Protein AF-A0A519IHL6-F1 (afdb_monomer_lite)

Secondary structure (DSSP, 8-state):
---------------------EETTEETT-HHHHHHHHHHH----B-EEETTTTTEEEETTTEETTT-SS---TT-B--HHHHHHHHHHHHHHHHHHHHHT-SSPPPHHHHHHHT--

Structure (mmCIF, N/CA/C/O backbone):
data_AF-A0A519IHL6-F1
#
_entry.id   AF-A0A519IHL6-F1
#
loop_
_atom_site.group_PDB
_atom_site.id
_atom_site.type_symbol
_atom_site.label_atom_id
_atom_site.label_alt_id
_atom_site.label_comp_id
_atom_site.label_asym_id
_atom_site.label_entity_id
_atom_site.label_seq_id
_atom_site.pdbx_PDB_ins_code
_atom_site.Cartn_x
_atom_site.Cartn_y
_atom_site.Cartn_z
_atom_site.occupancy
_atom_site.B_iso_or_equiv
_atom_site.auth_seq_id
_atom_site.auth_comp_id
_atom_site.auth_asym_id
_atom_site.auth_atom_id
_atom_site.pdbx_PDB_model_num
ATOM 1 N N . MET A 1 1 ? -5.208 -20.142 52.408 1.00 36.03 1 MET A N 1
ATOM 2 C CA . MET A 1 1 ? -4.469 -21.165 51.647 1.00 36.03 1 MET A CA 1
ATOM 3 C C . MET A 1 1 ? -4.862 -21.071 50.175 1.00 36.03 1 MET A C 1
ATOM 5 O O . MET A 1 1 ? -6.044 -21.210 49.897 1.00 36.03 1 MET A O 1
ATOM 9 N N . ASN A 1 2 ? -3.856 -20.831 49.319 1.00 38.78 2 ASN A N 1
ATOM 10 C CA . ASN A 1 2 ? -3.728 -21.128 47.874 1.00 38.78 2 ASN A CA 1
ATOM 11 C C . ASN A 1 2 ? -4.676 -20.349 46.937 1.00 38.78 2 ASN A C 1
ATOM 13 O O . ASN A 1 2 ? -5.871 -20.601 46.923 1.00 38.78 2 ASN A O 1
ATOM 17 N N . ASP A 1 3 ? -4.277 -19.345 46.148 1.00 44.72 3 ASP A N 1
ATOM 18 C CA . ASP A 1 3 ? -3.099 -19.149 45.275 1.00 44.72 3 ASP A CA 1
ATOM 19 C C . ASP A 1 3 ? -2.709 -20.364 44.423 1.00 44.72 3 ASP A C 1
ATOM 21 O O . ASP A 1 3 ? -2.148 -21.324 44.941 1.00 44.72 3 ASP A O 1
ATOM 25 N N . ALA A 1 4 ? -3.044 -20.298 43.128 1.00 48.97 4 ALA A N 1
ATOM 26 C CA . ALA A 1 4 ? -2.164 -20.599 41.992 1.00 48.97 4 ALA A CA 1
ATOM 27 C C . ALA A 1 4 ? -3.006 -20.914 40.743 1.00 48.97 4 ALA A C 1
ATOM 29 O O . ALA A 1 4 ? -3.582 -21.986 40.642 1.00 48.97 4 ALA A O 1
ATOM 30 N N . THR A 1 5 ? -3.068 -19.961 39.805 1.00 51.97 5 THR A N 1
ATOM 31 C CA . THR A 1 5 ? -2.828 -20.141 38.350 1.00 51.97 5 THR A CA 1
ATOM 32 C C . THR A 1 5 ? -3.299 -18.903 37.573 1.00 51.97 5 THR A C 1
ATOM 34 O O . THR A 1 5 ? -4.109 -18.987 36.648 1.00 51.97 5 THR A O 1
ATOM 37 N N . ARG A 1 6 ? -2.778 -17.713 37.906 1.00 51.16 6 ARG A N 1
ATOM 38 C CA . ARG A 1 6 ? -2.695 -16.645 36.897 1.00 51.16 6 ARG A CA 1
ATOM 39 C C . ARG A 1 6 ? -1.526 -17.003 35.990 1.00 51.16 6 ARG A C 1
ATOM 41 O O . ARG A 1 6 ? -0.376 -16.929 36.413 1.00 51.16 6 ARG A O 1
ATOM 48 N N . ARG A 1 7 ? -1.820 -17.433 34.760 1.00 51.16 7 ARG A N 1
ATOM 49 C CA . ARG A 1 7 ? -0.791 -17.561 33.719 1.00 51.16 7 ARG A CA 1
ATOM 50 C C . ARG A 1 7 ? -0.094 -16.204 33.590 1.00 51.16 7 ARG A C 1
ATOM 52 O O . ARG A 1 7 ? -0.799 -15.192 33.544 1.00 51.16 7 ARG A O 1
ATOM 59 N N . PRO A 1 8 ? 1.244 -16.146 33.544 1.00 43.97 8 PRO A N 1
ATOM 60 C CA . PRO A 1 8 ? 1.921 -14.887 33.308 1.00 43.97 8 PRO A CA 1
ATOM 61 C C . PRO A 1 8 ? 1.484 -14.385 31.932 1.00 43.97 8 PRO A C 1
ATOM 63 O O . PRO A 1 8 ? 1.658 -15.074 30.927 1.00 43.97 8 PRO A O 1
ATOM 66 N 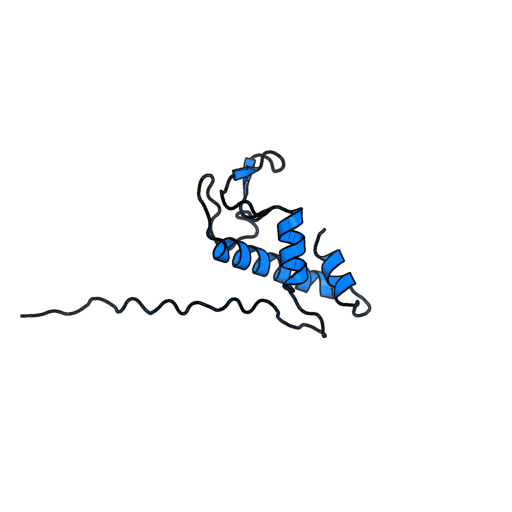N . ILE A 1 9 ? 0.874 -13.197 31.900 1.00 62.19 9 ILE A N 1
ATOM 67 C CA . ILE A 1 9 ? 0.705 -12.425 30.671 1.00 62.19 9 ILE A CA 1
ATOM 68 C C . ILE A 1 9 ? 2.128 -12.194 30.176 1.00 62.19 9 ILE A C 1
ATOM 70 O O . ILE A 1 9 ? 2.867 -11.388 30.745 1.00 62.19 9 ILE A O 1
ATOM 74 N N . GLY A 1 10 ? 2.540 -12.994 29.191 1.00 44.62 10 GLY A N 1
ATOM 75 C CA . GLY A 1 10 ? 3.828 -12.849 28.539 1.00 44.62 10 GLY A CA 1
ATOM 76 C C . GLY A 1 10 ? 3.974 -11.392 28.139 1.00 44.62 10 GLY A C 1
ATOM 77 O O . GLY A 1 10 ? 3.065 -10.817 27.535 1.00 44.62 10 GLY A O 1
ATOM 78 N N . LYS A 1 11 ? 5.085 -10.772 28.545 1.00 41.44 11 LYS A N 1
ATOM 79 C CA . LYS A 1 11 ? 5.458 -9.443 28.073 1.00 41.44 11 LYS A CA 1
ATOM 80 C C . LYS A 1 11 ? 5.334 -9.495 26.555 1.00 41.44 11 LYS A C 1
ATOM 82 O O . LYS A 1 11 ? 6.065 -10.257 25.929 1.00 41.44 11 LYS A O 1
ATOM 87 N N . ARG A 1 12 ? 4.389 -8.740 25.982 1.00 56.16 12 ARG A N 1
ATOM 88 C CA . ARG A 1 12 ? 4.390 -8.469 24.547 1.00 56.16 12 ARG A CA 1
ATOM 89 C C . ARG A 1 12 ? 5.728 -7.798 24.300 1.00 56.16 12 ARG A C 1
ATOM 91 O O . ARG A 1 12 ? 5.913 -6.633 24.648 1.00 56.16 12 ARG A O 1
ATOM 98 N N . THR A 1 13 ? 6.697 -8.563 23.816 1.00 42.16 13 THR A N 1
ATOM 99 C CA . THR A 1 13 ? 7.851 -8.001 23.143 1.00 42.16 13 THR A CA 1
ATOM 100 C C . THR A 1 13 ? 7.251 -7.032 22.146 1.00 42.16 13 THR A C 1
ATOM 102 O O . THR A 1 13 ? 6.432 -7.427 21.316 1.00 42.16 13 THR A O 1
ATOM 105 N N . LYS A 1 14 ? 7.557 -5.740 22.297 1.00 44.72 14 LYS A N 1
ATOM 106 C CA . LYS A 1 14 ? 7.370 -4.802 21.201 1.00 44.72 14 LYS A CA 1
ATOM 107 C C . LYS A 1 14 ? 8.192 -5.412 20.079 1.00 44.72 14 LYS A C 1
ATOM 109 O O . LYS A 1 14 ? 9.418 -5.375 20.147 1.00 44.72 14 LYS A O 1
ATOM 114 N N . ALA A 1 15 ? 7.532 -6.110 19.161 1.00 44.00 15 ALA A N 1
ATOM 115 C CA . ALA A 1 15 ? 8.148 -6.517 17.924 1.00 44.00 15 ALA A CA 1
ATOM 116 C C . ALA A 1 15 ? 8.538 -5.192 17.283 1.00 44.00 15 ALA A C 1
ATOM 118 O O . ALA A 1 15 ? 7.684 -4.447 16.810 1.00 44.00 15 ALA A O 1
ATOM 119 N N . GLY A 1 16 ? 9.811 -4.822 17.433 1.00 42.03 16 GLY A N 1
ATOM 120 C CA . GLY A 1 16 ? 10.382 -3.771 16.623 1.00 42.03 16 GLY A CA 1
ATOM 121 C C . GLY A 1 16 ? 10.105 -4.199 15.197 1.00 42.03 16 GLY A C 1
ATOM 122 O O . GLY A 1 16 ? 10.489 -5.299 14.802 1.00 42.03 16 GLY A O 1
ATOM 123 N N . VAL A 1 17 ? 9.335 -3.387 14.490 1.00 49.81 17 VAL A N 1
ATOM 124 C CA . VAL A 1 17 ? 9.043 -3.579 13.082 1.00 49.81 17 VAL A CA 1
ATOM 125 C C . VAL A 1 17 ? 10.396 -3.596 12.365 1.00 49.81 17 VAL A C 1
ATOM 127 O O . VAL A 1 17 ? 11.021 -2.558 12.170 1.00 49.81 17 VAL A O 1
ATOM 130 N N . LEU A 1 18 ? 10.896 -4.790 12.040 1.00 49.19 18 LEU A N 1
ATOM 131 C CA . LEU A 1 18 ? 11.992 -4.961 11.092 1.00 49.19 18 LEU A CA 1
ATOM 132 C C . LEU A 1 18 ? 11.388 -4.789 9.700 1.00 49.19 18 LEU A C 1
ATOM 134 O O . LEU A 1 18 ? 11.099 -5.754 9.000 1.00 49.19 18 LEU A O 1
ATOM 138 N N . VAL A 1 19 ? 11.141 -3.537 9.337 1.00 55.72 19 VAL A N 1
ATOM 139 C CA . VAL A 1 19 ? 10.847 -3.149 7.961 1.00 55.72 19 VAL A CA 1
ATOM 140 C C . VAL A 1 19 ? 12.184 -2.946 7.256 1.00 55.72 19 VAL A C 1
ATOM 142 O O . VAL A 1 19 ? 13.006 -2.141 7.693 1.00 55.72 19 VAL A O 1
ATOM 145 N N . GLY A 1 20 ? 12.415 -3.720 6.195 1.00 64.06 20 GLY A N 1
ATOM 146 C CA . GLY A 1 20 ? 13.656 -3.682 5.421 1.00 64.06 20 GLY A CA 1
ATOM 147 C C . GLY A 1 20 ? 14.343 -5.036 5.286 1.00 64.06 20 GLY A C 1
ATOM 148 O O . GLY A 1 20 ? 15.501 -5.177 5.670 1.00 64.06 20 GLY A O 1
ATOM 149 N N . ALA A 1 21 ? 13.659 -6.042 4.737 1.00 76.06 21 ALA A N 1
ATOM 150 C CA . ALA A 1 21 ? 14.363 -7.219 4.229 1.00 76.06 21 ALA A CA 1
ATOM 151 C C . ALA A 1 21 ? 15.126 -6.833 2.952 1.00 76.06 21 ALA A C 1
ATOM 153 O O . ALA A 1 21 ? 14.609 -6.066 2.145 1.00 76.06 21 ALA A O 1
ATOM 154 N N . VAL A 1 22 ? 16.342 -7.348 2.755 1.00 83.81 22 VAL A N 1
ATOM 155 C CA . VAL A 1 22 ? 17.106 -7.118 1.521 1.00 83.81 22 VAL A CA 1
ATOM 156 C C . VAL A 1 22 ? 17.048 -8.366 0.650 1.00 83.81 22 VAL A C 1
ATOM 158 O O . VAL A 1 22 ? 17.490 -9.433 1.076 1.00 83.81 22 VAL A O 1
ATOM 161 N N . VAL A 1 23 ? 16.536 -8.237 -0.573 1.00 82.06 23 VAL A N 1
ATOM 162 C CA . VAL A 1 23 ? 16.483 -9.322 -1.564 1.00 82.06 23 VAL A CA 1
ATOM 163 C C . VAL A 1 23 ? 17.189 -8.862 -2.824 1.00 82.06 23 VAL A C 1
ATOM 165 O O . VAL A 1 23 ? 16.839 -7.838 -3.401 1.00 82.06 23 VAL A O 1
ATOM 168 N N . GLY A 1 24 ? 18.236 -9.593 -3.217 1.00 82.31 24 GLY A N 1
ATOM 169 C CA . GLY A 1 24 ? 19.039 -9.241 -4.385 1.00 82.31 24 GLY A CA 1
ATOM 170 C C . GLY A 1 24 ? 19.552 -7.802 -4.335 1.00 82.31 24 GLY A C 1
ATOM 171 O O . GLY A 1 24 ? 19.513 -7.137 -5.348 1.00 82.31 24 GLY A O 1
ATOM 172 N N . GLY A 1 25 ? 19.948 -7.282 -3.167 1.00 89.62 25 GLY A N 1
ATOM 173 C CA . GLY A 1 25 ? 20.423 -5.899 -3.004 1.00 89.62 25 GLY A CA 1
ATOM 174 C C . GLY A 1 25 ? 19.339 -4.809 -2.991 1.00 89.62 25 GLY A C 1
ATOM 175 O O . GLY A 1 25 ? 19.690 -3.636 -2.892 1.00 89.62 25 GLY A O 1
ATOM 176 N N . LEU A 1 26 ? 18.054 -5.167 -3.070 1.00 93.50 26 LEU A N 1
ATOM 177 C CA . LEU A 1 26 ? 16.921 -4.248 -2.926 1.00 93.50 26 LEU A CA 1
ATOM 178 C C . LEU A 1 26 ? 16.346 -4.311 -1.513 1.00 93.50 26 LEU A C 1
ATOM 180 O O . LEU A 1 26 ? 16.075 -5.399 -1.010 1.00 93.50 26 LEU A O 1
ATOM 184 N N . THR A 1 27 ? 16.106 -3.157 -0.901 1.00 95.06 27 THR A N 1
ATOM 185 C CA . THR A 1 27 ? 15.409 -3.044 0.385 1.00 95.06 27 THR A CA 1
ATOM 186 C C . THR A 1 27 ? 13.901 -3.086 0.160 1.00 95.06 27 THR A C 1
ATOM 188 O O . THR A 1 27 ? 13.334 -2.193 -0.476 1.00 95.06 27 THR A O 1
ATOM 191 N N . LEU A 1 28 ? 13.250 -4.106 0.709 1.00 95.19 28 LEU A N 1
ATOM 192 C CA . LEU A 1 28 ? 11.801 -4.260 0.695 1.00 95.19 28 LEU A CA 1
ATOM 193 C C . LEU A 1 28 ? 11.144 -3.345 1.730 1.00 95.19 28 LEU A C 1
ATOM 195 O O . LEU A 1 28 ? 11.700 -3.119 2.804 1.00 95.19 28 LEU A O 1
ATOM 199 N N . ALA A 1 29 ? 9.964 -2.826 1.394 1.00 94.12 29 ALA A N 1
ATOM 200 C CA . ALA A 1 29 ? 9.186 -1.884 2.186 1.00 94.12 29 ALA A CA 1
ATOM 201 C C . ALA A 1 29 ? 10.045 -0.737 2.744 1.00 94.12 29 ALA A C 1
ATOM 203 O O . ALA A 1 29 ? 9.898 -0.356 3.897 1.00 94.12 29 ALA A O 1
ATOM 204 N N . SER A 1 30 ? 10.986 -0.202 1.951 1.00 93.62 30 SER A N 1
ATOM 205 C CA . SER A 1 30 ? 11.903 0.837 2.442 1.00 93.62 30 SER A CA 1
ATOM 206 C C . SER A 1 30 ? 11.142 1.998 3.112 1.00 93.62 30 SER A C 1
ATOM 208 O O . SER A 1 30 ? 10.070 2.366 2.624 1.00 93.62 30 SER A O 1
ATOM 210 N N . PRO A 1 31 ? 11.674 2.611 4.188 1.00 91.31 31 PRO A N 1
ATOM 211 C CA . PRO A 1 31 ? 10.985 3.699 4.886 1.00 91.31 31 PRO A CA 1
ATOM 212 C C . PRO A 1 31 ? 10.559 4.835 3.951 1.00 91.31 31 PRO A C 1
ATOM 214 O O . PRO A 1 31 ? 9.441 5.322 4.045 1.00 91.31 31 PRO A O 1
ATOM 217 N N . GLN A 1 32 ? 11.406 5.181 2.976 1.00 92.06 32 GLN A N 1
ATOM 218 C CA . GLN A 1 32 ? 11.105 6.203 1.973 1.00 92.06 32 GLN A CA 1
ATOM 219 C C . GLN A 1 32 ? 9.889 5.841 1.113 1.00 92.06 32 GLN A C 1
ATOM 221 O O . GLN A 1 32 ? 9.106 6.721 0.770 1.00 92.06 32 GLN A O 1
ATOM 226 N N . LEU A 1 33 ? 9.729 4.562 0.754 1.00 93.62 33 LEU A N 1
ATOM 227 C CA . LEU A 1 33 ? 8.551 4.094 0.026 1.00 93.62 33 LEU A CA 1
ATOM 228 C C . LEU A 1 33 ? 7.307 4.129 0.914 1.00 93.62 33 LEU A C 1
ATOM 230 O O . LEU A 1 33 ? 6.275 4.612 0.471 1.00 93.62 33 LEU A O 1
ATOM 234 N N . LEU A 1 34 ? 7.388 3.634 2.151 1.00 92.25 34 LEU A N 1
ATOM 235 C CA . LEU A 1 34 ? 6.230 3.614 3.049 1.00 92.25 34 LEU A CA 1
ATOM 236 C C . LEU A 1 34 ? 5.746 5.022 3.403 1.00 92.25 34 LEU A C 1
ATOM 238 O O . LEU A 1 34 ? 4.540 5.245 3.452 1.00 92.25 34 LEU A O 1
ATOM 242 N N . ASP A 1 35 ? 6.659 5.973 3.597 1.00 91.62 35 ASP A N 1
ATOM 243 C CA . ASP A 1 35 ? 6.290 7.373 3.806 1.00 91.62 35 ASP A CA 1
ATOM 244 C C . ASP A 1 35 ? 5.663 7.990 2.556 1.00 91.62 35 ASP A C 1
ATOM 246 O O . ASP A 1 35 ? 4.629 8.647 2.661 1.00 91.62 35 ASP A O 1
ATOM 250 N N . PHE A 1 36 ? 6.236 7.729 1.376 1.00 92.50 36 PHE A N 1
ATOM 251 C CA . PHE A 1 36 ? 5.661 8.171 0.107 1.00 92.50 36 PHE A CA 1
ATOM 252 C C . PHE A 1 36 ? 4.237 7.631 -0.088 1.00 92.50 36 PHE A C 1
ATOM 254 O O . PHE A 1 36 ? 3.328 8.403 -0.387 1.00 92.50 36 PHE A O 1
ATOM 261 N N . LEU A 1 37 ? 4.028 6.330 0.134 1.00 92.12 37 LEU A N 1
ATOM 262 C CA . LEU A 1 37 ? 2.705 5.711 0.066 1.00 92.12 37 LEU A CA 1
ATOM 263 C C . LEU A 1 37 ? 1.767 6.303 1.119 1.00 92.12 37 LEU A C 1
ATOM 265 O O . LEU A 1 37 ? 0.624 6.598 0.807 1.00 92.12 37 LEU A O 1
ATOM 269 N N . GLY A 1 38 ? 2.241 6.544 2.342 1.00 90.00 38 GLY A N 1
ATOM 270 C CA . GLY A 1 38 ? 1.431 7.165 3.390 1.00 90.00 38 GLY A CA 1
ATOM 271 C C . GLY A 1 38 ? 0.914 8.555 3.008 1.00 90.00 38 GLY A C 1
ATOM 272 O O . GLY A 1 38 ? -0.224 8.893 3.329 1.00 90.0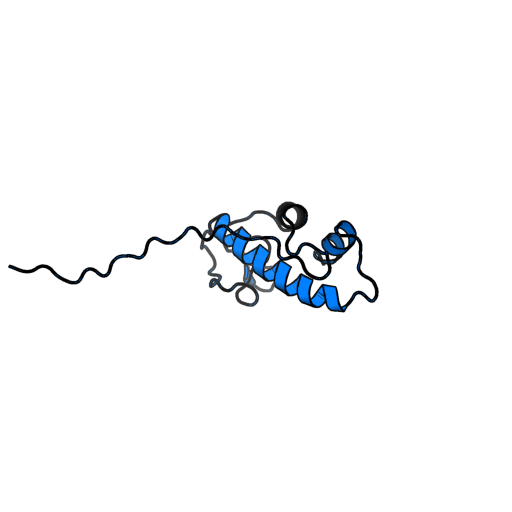0 38 GLY A O 1
ATOM 273 N N . ASP A 1 39 ? 1.717 9.353 2.307 1.00 90.69 39 ASP A N 1
ATOM 274 C CA . ASP A 1 39 ? 1.309 10.688 1.859 1.00 90.69 39 ASP A CA 1
ATOM 275 C C . ASP A 1 39 ? 0.345 10.642 0.660 1.00 90.69 39 ASP A C 1
ATOM 277 O O . ASP A 1 39 ? -0.547 11.487 0.575 1.00 90.69 39 ASP A O 1
ATOM 281 N N . TRP A 1 40 ? 0.487 9.655 -0.232 1.00 89.19 40 TRP A N 1
ATOM 282 C CA . TRP A 1 40 ? -0.355 9.501 -1.428 1.00 89.19 40 TRP A CA 1
ATOM 283 C C . TRP A 1 40 ? -1.665 8.746 -1.178 1.00 89.19 40 TRP A C 1
ATOM 285 O O . TRP A 1 40 ? -2.725 9.222 -1.577 1.00 89.19 40 TRP A O 1
ATOM 295 N N . GLU A 1 41 ? -1.602 7.605 -0.496 1.00 87.56 41 GLU A N 1
ATOM 296 C CA . GLU A 1 41 ? -2.765 6.782 -0.129 1.00 87.56 41 GLU A CA 1
ATOM 297 C C . GLU A 1 41 ? -3.537 7.376 1.062 1.00 87.56 41 GLU A C 1
ATOM 299 O O . GLU A 1 41 ? -4.701 7.058 1.318 1.00 87.56 41 GLU A O 1
ATOM 304 N N . GLY A 1 42 ? -2.887 8.281 1.799 1.00 86.94 42 GLY A N 1
ATOM 305 C CA . GLY A 1 42 ? -3.419 8.940 2.979 1.00 86.94 42 GLY A CA 1
ATOM 306 C C . GLY A 1 42 ? -3.151 8.176 4.279 1.00 86.94 42 GLY A C 1
ATOM 307 O O . GLY A 1 42 ? -3.088 6.951 4.343 1.00 86.94 42 GLY A O 1
ATOM 308 N N . ARG A 1 43 ? -3.048 8.928 5.383 1.00 88.44 43 ARG A N 1
ATOM 309 C CA . ARG A 1 43 ? -2.705 8.410 6.726 1.00 88.44 43 ARG A CA 1
ATOM 310 C C . ARG A 1 43 ? -3.929 8.196 7.633 1.00 88.44 43 ARG A C 1
ATOM 312 O O . ARG A 1 43 ? -3.842 8.296 8.857 1.00 88.44 43 ARG A O 1
ATOM 319 N N . GLY A 1 44 ? -5.101 7.961 7.040 1.00 90.00 44 GLY A N 1
ATOM 320 C CA . GLY A 1 44 ? -6.360 7.783 7.770 1.00 90.00 44 GLY A CA 1
ATOM 321 C C . GLY A 1 44 ? -6.381 6.494 8.597 1.00 90.00 44 GLY A C 1
ATOM 322 O O . GLY A 1 44 ? -6.115 5.417 8.075 1.00 90.00 44 GLY A O 1
ATOM 323 N N . ARG A 1 45 ? -6.730 6.590 9.887 1.00 94.56 45 ARG A N 1
ATOM 324 C CA . ARG A 1 45 ? -6.721 5.445 10.824 1.00 94.56 45 ARG A CA 1
ATOM 325 C C . ARG A 1 45 ? -8.091 4.841 11.118 1.00 94.56 45 ARG A C 1
ATOM 327 O O . ARG A 1 45 ? -8.171 3.761 11.694 1.00 94.56 45 ARG A O 1
ATOM 334 N N . THR A 1 46 ? -9.163 5.534 10.752 1.00 96.88 46 THR A N 1
ATOM 335 C CA . THR A 1 46 ? -10.528 5.035 10.931 1.00 96.88 46 THR A CA 1
ATOM 336 C C . THR A 1 46 ? -10.902 4.159 9.749 1.00 96.88 46 THR A C 1
ATOM 338 O O . THR A 1 46 ? -10.840 4.610 8.606 1.00 96.88 46 THR A O 1
ATOM 341 N N . VAL A 1 47 ? -11.322 2.928 10.023 1.00 97.12 47 VAL A N 1
ATOM 342 C CA . VAL A 1 47 ? -11.816 2.009 9.001 1.00 97.12 47 VAL A CA 1
ATOM 343 C C . VAL A 1 47 ? -13.119 2.547 8.422 1.00 97.12 47 VAL A C 1
ATOM 345 O O . VAL A 1 47 ? -14.063 2.853 9.159 1.00 97.12 47 VAL A O 1
ATOM 348 N N . TYR A 1 48 ? -13.197 2.622 7.100 1.00 95.81 48 TYR A N 1
ATOM 349 C CA . TYR A 1 48 ? -14.347 3.154 6.380 1.00 95.81 48 TYR A CA 1
ATOM 350 C C . TYR A 1 48 ? -14.888 2.147 5.364 1.00 95.81 48 TYR A C 1
ATOM 352 O O . TYR A 1 48 ? -14.199 1.222 4.940 1.00 95.81 48 TYR A O 1
ATOM 360 N N . ALA A 1 49 ? -16.156 2.319 4.990 1.00 97.25 49 ALA A N 1
ATOM 361 C CA . ALA A 1 49 ? -16.730 1.620 3.848 1.00 97.25 49 ALA A CA 1
ATOM 362 C C . ALA A 1 49 ? -16.303 2.358 2.575 1.00 97.25 49 ALA A C 1
ATOM 364 O O . ALA A 1 49 ? -16.784 3.467 2.310 1.00 97.25 49 ALA A O 1
ATOM 365 N N . ASP A 1 50 ? -15.382 1.773 1.815 1.00 95.12 50 ASP A N 1
ATOM 366 C CA . ASP A 1 50 ? -14.857 2.398 0.607 1.00 95.12 50 ASP A CA 1
ATOM 367 C C . ASP A 1 50 ? -15.897 2.356 -0.514 1.00 95.12 50 ASP A C 1
ATOM 369 O O . ASP A 1 50 ? -16.183 1.312 -1.100 1.00 95.12 50 ASP A O 1
ATOM 373 N N . LYS A 1 51 ? -16.473 3.519 -0.823 1.00 95.19 51 LYS A N 1
ATOM 374 C CA . LYS A 1 51 ? -17.507 3.663 -1.853 1.00 95.19 51 LYS A CA 1
ATOM 375 C C . LYS A 1 51 ? -16.970 3.441 -3.267 1.00 95.19 51 LYS A C 1
ATOM 377 O O . LYS A 1 51 ? -17.755 3.064 -4.133 1.00 95.19 51 LYS A O 1
ATOM 382 N N . LEU A 1 52 ? -15.674 3.656 -3.499 1.00 92.56 52 LEU A N 1
ATOM 383 C CA . LEU A 1 52 ? -15.032 3.393 -4.789 1.00 92.56 52 LEU A CA 1
ATOM 384 C C . LEU A 1 52 ? -14.836 1.887 -5.004 1.00 92.56 52 LEU A C 1
ATOM 386 O O . LEU A 1 52 ? -14.915 1.416 -6.135 1.00 92.56 52 LEU A O 1
ATOM 390 N N . ALA A 1 53 ? -14.690 1.130 -3.914 1.00 93.19 53 ALA A N 1
ATOM 391 C CA . ALA A 1 53 ? -14.594 -0.328 -3.904 1.00 93.19 53 ALA A CA 1
ATOM 392 C C . ALA A 1 53 ? -15.916 -1.026 -3.509 1.00 93.19 53 ALA A C 1
ATOM 394 O O . ALA A 1 53 ? -15.908 -2.100 -2.910 1.00 93.19 53 ALA A O 1
ATOM 395 N N . GLY A 1 54 ? -17.077 -0.426 -3.806 1.00 95.00 54 GLY A N 1
ATOM 396 C CA . GLY A 1 54 ? -18.384 -1.074 -3.600 1.00 95.00 54 GLY A CA 1
ATOM 397 C C . GLY A 1 54 ? -18.798 -1.278 -2.134 1.00 95.00 54 GLY A C 1
ATOM 398 O O . GLY A 1 54 ? -19.618 -2.144 -1.841 1.00 95.00 54 GLY A O 1
ATOM 399 N N . GLY A 1 55 ? -18.252 -0.488 -1.209 1.00 95.81 55 GLY A N 1
ATOM 400 C CA . GLY A 1 55 ? -18.528 -0.555 0.229 1.00 95.81 55 GLY A CA 1
ATOM 401 C C . GLY A 1 55 ? -17.580 -1.465 1.012 1.00 95.81 55 GLY A C 1
ATOM 402 O O . GLY A 1 55 ? -17.864 -1.771 2.171 1.00 95.81 55 GLY A O 1
ATOM 403 N N . LEU A 1 56 ? -16.471 -1.900 0.409 1.00 97.00 56 LEU A N 1
ATOM 404 C CA . LEU A 1 56 ? -15.506 -2.789 1.049 1.00 97.00 56 LEU A CA 1
ATOM 405 C C . LEU A 1 56 ? -14.882 -2.129 2.302 1.00 97.00 56 LEU A C 1
ATOM 407 O O . LEU A 1 56 ? -14.417 -0.986 2.218 1.00 97.00 56 LEU A O 1
ATOM 411 N N . PRO A 1 57 ? -14.847 -2.815 3.464 1.00 97.56 57 PRO A N 1
ATOM 412 C CA . PRO A 1 57 ? -14.162 -2.308 4.650 1.00 97.56 57 PRO A CA 1
ATOM 413 C C . PRO A 1 57 ? -12.674 -2.086 4.375 1.00 97.56 57 PRO A C 1
ATOM 415 O O . PRO A 1 57 ? -11.967 -3.030 4.010 1.00 97.56 57 PRO A O 1
ATOM 418 N N . THR A 1 58 ? -12.224 -0.847 4.570 1.00 96.56 58 THR A N 1
ATOM 419 C CA . THR A 1 58 ? -10.880 -0.394 4.197 1.00 96.56 58 THR A CA 1
ATOM 420 C C . THR A 1 58 ? -10.244 0.433 5.313 1.00 96.56 58 THR A C 1
ATOM 422 O O . THR A 1 58 ? -10.896 1.294 5.905 1.00 96.56 58 THR A O 1
ATOM 425 N N . ALA A 1 59 ? -8.974 0.165 5.612 1.00 95.81 59 ALA A N 1
ATOM 426 C CA . ALA A 1 59 ? -8.165 0.826 6.636 1.00 95.81 59 ALA A CA 1
ATOM 427 C C . ALA A 1 59 ? -6.867 1.392 6.034 1.00 95.81 59 ALA A C 1
ATOM 429 O O . ALA A 1 59 ? -6.400 0.894 5.013 1.00 95.81 59 ALA A O 1
ATOM 430 N N . CYS A 1 60 ? -6.259 2.389 6.688 1.00 92.44 60 CYS A N 1
ATOM 431 C CA . CYS A 1 60 ? -4.866 2.806 6.461 1.00 92.44 60 CYS A CA 1
ATOM 432 C C . CYS A 1 60 ? -4.464 2.986 4.982 1.00 92.44 60 CYS A C 1
ATOM 434 O O . CYS A 1 60 ? -3.428 2.473 4.569 1.00 92.44 60 CYS A O 1
ATOM 436 N N . GLY A 1 61 ? -5.296 3.665 4.187 1.00 80.62 61 GLY A N 1
ATOM 437 C CA . GLY A 1 61 ? -4.984 3.951 2.781 1.00 80.62 61 GLY A CA 1
ATOM 438 C C . GLY A 1 61 ? -5.127 2.759 1.823 1.00 80.62 61 GLY A C 1
ATOM 439 O O . GLY A 1 61 ? -4.533 2.772 0.759 1.00 80.62 61 GLY A O 1
ATOM 440 N N . GLY A 1 62 ? -5.889 1.714 2.170 1.00 90.44 62 GLY A N 1
ATOM 441 C CA . GLY A 1 62 ? -6.220 0.645 1.207 1.00 90.44 62 GLY A CA 1
ATOM 442 C C . GLY A 1 62 ? -6.138 -0.790 1.730 1.00 90.44 62 GLY A C 1
ATOM 443 O O . GLY A 1 62 ? -6.363 -1.736 0.975 1.00 90.44 62 GLY A O 1
ATOM 444 N N . LEU A 1 63 ? -5.837 -1.000 3.014 1.00 94.50 63 LEU A N 1
ATOM 445 C CA . LEU A 1 63 ? -5.865 -2.330 3.624 1.00 94.50 63 LEU A CA 1
ATOM 446 C C . LEU A 1 63 ? -7.302 -2.841 3.733 1.00 94.50 63 LEU A C 1
ATOM 448 O O . LEU A 1 63 ? -8.154 -2.191 4.332 1.00 94.50 63 LEU A O 1
ATOM 452 N N . THR A 1 64 ? -7.559 -4.038 3.214 1.00 95.88 64 THR A N 1
ATOM 453 C CA . THR A 1 64 ? -8.877 -4.692 3.245 1.00 95.88 64 THR A CA 1
ATOM 454 C C . THR A 1 64 ? -8.756 -6.074 3.883 1.00 95.88 64 THR A C 1
ATOM 456 O O . THR A 1 64 ? -7.651 -6.566 4.110 1.00 95.88 64 THR A O 1
ATOM 459 N N . ASN A 1 65 ? -9.878 -6.765 4.108 1.00 95.44 65 ASN A N 1
ATOM 460 C CA . ASN A 1 65 ? -9.853 -8.167 4.559 1.00 95.44 65 ASN A CA 1
ATOM 461 C C . ASN A 1 65 ? -9.186 -9.132 3.550 1.00 95.44 65 ASN A C 1
ATOM 463 O O . ASN A 1 65 ? -8.946 -10.287 3.887 1.00 95.44 65 ASN A O 1
ATOM 467 N N . HIS A 1 66 ? -8.896 -8.690 2.320 1.00 94.06 66 HIS A N 1
ATOM 468 C CA . HIS A 1 66 ? -8.162 -9.490 1.335 1.00 94.06 66 HIS A CA 1
ATOM 469 C C . HIS A 1 66 ? -6.643 -9.390 1.487 1.00 94.06 66 HIS A C 1
ATOM 471 O O . HIS A 1 66 ? -5.928 -10.274 1.019 1.00 94.06 66 HIS A O 1
ATOM 477 N N . THR A 1 67 ? -6.151 -8.308 2.091 1.00 93.06 67 THR A N 1
ATOM 478 C CA . THR A 1 67 ? -4.719 -7.990 2.147 1.00 93.06 67 THR A CA 1
ATOM 479 C C . THR A 1 67 ? -4.179 -7.925 3.571 1.00 93.06 67 THR A C 1
ATOM 481 O O . THR A 1 67 ? -3.008 -8.221 3.780 1.00 93.06 67 THR A O 1
ATOM 484 N N . SER A 1 68 ? -5.012 -7.584 4.555 1.00 93.06 68 SER A N 1
ATOM 485 C CA . SER A 1 68 ? -4.606 -7.488 5.955 1.00 93.06 68 SER A CA 1
ATOM 486 C C . SER A 1 68 ? -4.784 -8.802 6.713 1.00 93.06 68 SER A C 1
ATOM 488 O O . SER A 1 68 ? -5.803 -9.479 6.582 1.00 93.06 68 SER A O 1
ATOM 490 N N . ALA A 1 69 ? -3.821 -9.123 7.580 1.00 90.94 69 ALA A N 1
ATOM 491 C CA . ALA A 1 69 ? -3.957 -10.191 8.570 1.00 90.94 69 ALA A CA 1
ATOM 492 C C . ALA A 1 69 ? -4.904 -9.812 9.726 1.00 90.94 69 ALA A C 1
ATOM 494 O O . ALA A 1 69 ? -5.497 -10.688 10.361 1.00 90.94 69 ALA A O 1
ATOM 495 N N . LYS A 1 70 ? -5.047 -8.511 10.016 1.00 93.19 70 LYS A N 1
ATOM 496 C CA . LYS A 1 70 ? -6.007 -7.996 10.995 1.00 93.19 70 LYS A CA 1
ATOM 497 C C . LYS A 1 70 ? -7.369 -7.846 10.318 1.00 93.19 70 LYS A C 1
ATOM 499 O O . LYS A 1 70 ? -7.471 -7.310 9.220 1.00 93.19 70 LYS A O 1
ATOM 504 N N . GLN A 1 71 ? -8.427 -8.291 10.993 1.00 95.88 71 GLN A N 1
ATOM 505 C CA . GLN A 1 71 ? -9.786 -8.120 10.487 1.00 95.88 71 GLN A CA 1
ATOM 506 C C . GLN A 1 71 ? -10.127 -6.629 10.355 1.00 95.88 71 GLN A C 1
ATOM 508 O O . GLN A 1 71 ? -9.936 -5.857 11.292 1.00 95.88 71 GLN A O 1
ATOM 513 N N . VAL A 1 72 ? -10.655 -6.236 9.199 1.00 97.12 72 VAL A N 1
ATOM 514 C CA . VAL A 1 72 ? -11.015 -4.852 8.878 1.00 97.12 72 VAL A CA 1
ATOM 515 C C . VAL A 1 72 ? -12.511 -4.654 9.119 1.00 97.12 72 VAL A C 1
ATOM 517 O O . VAL A 1 72 ? -13.342 -5.187 8.376 1.00 97.12 72 VAL A O 1
ATOM 520 N N . ILE A 1 73 ? -12.853 -3.908 10.175 1.00 97.69 73 ILE A N 1
ATOM 521 C CA . ILE A 1 73 ? -14.231 -3.675 10.636 1.00 97.69 73 ILE A CA 1
ATOM 522 C C . ILE A 1 73 ? -14.543 -2.178 10.579 1.00 97.69 73 ILE A C 1
ATOM 524 O O . ILE A 1 73 ? -13.887 -1.379 11.241 1.00 97.69 73 ILE A O 1
ATOM 528 N N . VAL A 1 74 ? -15.558 -1.789 9.800 1.00 97.69 74 VAL A N 1
ATOM 529 C CA . VAL A 1 74 ? -15.954 -0.379 9.62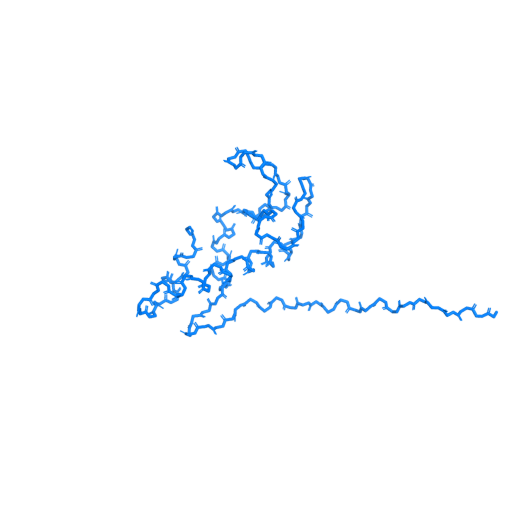5 1.00 97.69 74 VAL A CA 1
ATOM 530 C C . VAL A 1 74 ? -16.227 0.294 10.974 1.00 97.69 74 VAL A C 1
ATOM 532 O O . VAL A 1 74 ? -16.956 -0.243 11.807 1.00 97.69 74 VAL A O 1
ATOM 535 N N . GLY A 1 75 ? -15.663 1.488 11.165 1.00 96.94 75 GLY A N 1
ATOM 536 C CA . GLY A 1 75 ? -15.783 2.283 12.389 1.00 96.94 75 GLY A CA 1
ATOM 537 C C . GLY A 1 75 ? -14.709 2.008 13.446 1.00 96.94 75 GLY A C 1
ATOM 538 O O . 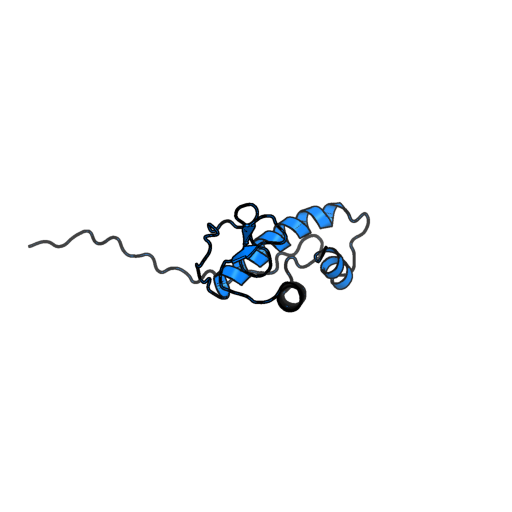GLY A 1 75 ? -14.573 2.804 14.373 1.00 96.94 75 GLY A O 1
ATOM 539 N N . GLU A 1 76 ? -13.919 0.937 13.315 1.00 97.88 76 GLU A N 1
ATOM 540 C CA . GLU A 1 76 ? -12.741 0.725 14.160 1.00 97.88 76 GLU A CA 1
ATOM 541 C C . GLU A 1 76 ? -11.674 1.800 13.880 1.00 97.88 76 GLU A C 1
ATOM 543 O O . GLU A 1 76 ? -11.552 2.292 12.758 1.00 97.88 76 GLU A O 1
ATOM 548 N N . VAL A 1 77 ? -10.882 2.166 14.890 1.00 97.38 77 VAL A N 1
ATOM 549 C CA . VAL A 1 77 ? -9.721 3.051 14.731 1.00 97.38 77 VAL A CA 1
ATOM 550 C C . VAL A 1 77 ? -8.460 2.259 15.027 1.00 97.38 77 VAL A C 1
ATOM 552 O O . VAL A 1 77 ? -8.295 1.751 16.134 1.00 97.38 77 VAL A O 1
ATOM 555 N N . TRP A 1 78 ? -7.573 2.172 14.044 1.00 96.12 78 TRP A N 1
ATOM 556 C CA . TRP A 1 78 ? -6.302 1.472 14.183 1.00 96.12 78 TRP A CA 1
ATOM 557 C C . TRP A 1 78 ? -5.221 2.385 14.776 1.00 96.12 78 TRP A C 1
ATOM 559 O O . TRP A 1 78 ? -5.294 3.624 14.716 1.00 96.12 78 TRP A O 1
ATOM 569 N N . THR A 1 79 ? -4.207 1.780 15.388 1.00 96.00 79 THR A N 1
ATOM 570 C CA . THR A 1 79 ? -3.003 2.513 15.799 1.00 96.00 79 THR A CA 1
ATOM 571 C C . THR A 1 79 ? -2.095 2.773 14.597 1.00 96.00 79 THR A C 1
ATOM 573 O O . THR A 1 79 ? -2.241 2.163 13.537 1.00 96.00 79 THR A O 1
ATOM 576 N N . GLU A 1 80 ? -1.151 3.700 14.746 1.00 91.62 80 GLU A N 1
ATOM 577 C CA . GLU A 1 80 ? -0.152 3.961 13.702 1.00 91.62 80 GLU A CA 1
ATOM 578 C C . GLU A 1 80 ? 0.697 2.717 13.425 1.00 91.62 80 GLU A C 1
ATOM 580 O O . GLU A 1 80 ? 0.989 2.408 12.273 1.00 91.62 80 GLU A O 1
ATOM 585 N N . GLU A 1 81 ? 1.024 1.954 14.468 1.00 91.00 81 GLU A N 1
ATOM 586 C CA . GLU A 1 81 ? 1.788 0.714 14.354 1.00 91.00 81 GLU A CA 1
ATOM 587 C C . GLU A 1 81 ? 1.013 -0.381 13.620 1.00 91.00 81 GLU A C 1
ATOM 589 O O . GLU A 1 81 ? 1.608 -1.127 12.848 1.00 91.00 81 GLU A O 1
ATOM 594 N N . GLU A 1 82 ? -0.304 -0.474 13.822 1.00 94.31 82 GLU A N 1
ATOM 595 C CA . GLU A 1 82 ? -1.148 -1.420 13.086 1.00 94.31 82 GLU A CA 1
ATOM 596 C C . GLU A 1 82 ? -1.207 -1.070 11.595 1.00 94.31 82 GLU A C 1
ATOM 598 O O . GLU A 1 82 ? -1.070 -1.958 10.752 1.00 94.31 82 GLU A O 1
ATOM 603 N N . CYS A 1 83 ? -1.339 0.220 11.265 1.00 93.44 83 CYS A N 1
ATOM 604 C CA . CYS A 1 83 ? -1.267 0.682 9.880 1.00 93.44 83 CYS A CA 1
ATOM 605 C C . CYS A 1 83 ? 0.104 0.393 9.255 1.00 93.44 83 CYS A C 1
ATOM 607 O O . CYS A 1 83 ? 0.175 -0.161 8.158 1.00 93.44 83 CYS A O 1
ATOM 609 N N . ALA A 1 84 ? 1.189 0.732 9.954 1.00 91.00 84 ALA A N 1
ATOM 610 C CA . ALA A 1 84 ? 2.548 0.538 9.458 1.00 91.00 84 ALA A CA 1
ATOM 611 C C . ALA A 1 84 ? 2.880 -0.946 9.248 1.00 91.00 84 ALA A C 1
ATOM 613 O O . ALA A 1 84 ? 3.479 -1.300 8.232 1.00 91.00 84 ALA A O 1
ATOM 614 N N . ALA A 1 85 ? 2.464 -1.818 10.172 1.00 91.38 85 ALA A N 1
ATOM 615 C CA . ALA A 1 85 ? 2.659 -3.259 10.046 1.00 91.38 85 ALA A CA 1
ATOM 616 C C . ALA A 1 85 ? 1.891 -3.823 8.843 1.00 91.38 85 ALA A C 1
ATOM 618 O O . ALA A 1 85 ? 2.495 -4.466 7.987 1.00 91.38 85 ALA A O 1
ATOM 619 N N . GLY A 1 86 ? 0.593 -3.520 8.729 1.00 93.19 86 GLY A N 1
ATOM 620 C CA . GLY A 1 86 ? -0.228 -4.014 7.624 1.00 93.19 86 GLY A CA 1
ATOM 621 C C . GLY A 1 86 ? 0.263 -3.530 6.257 1.00 93.19 86 GLY A C 1
ATOM 622 O O . GLY A 1 86 ? 0.394 -4.330 5.332 1.00 93.19 86 GLY A O 1
ATOM 623 N N . MET A 1 87 ? 0.606 -2.244 6.132 1.00 92.62 87 MET A N 1
ATOM 624 C CA . MET A 1 87 ? 1.169 -1.701 4.891 1.00 92.62 87 MET A CA 1
ATOM 625 C C . MET A 1 87 ? 2.532 -2.317 4.571 1.00 92.62 87 MET A C 1
ATOM 627 O O . MET A 1 87 ? 2.770 -2.715 3.433 1.00 92.62 87 MET A O 1
ATOM 631 N N . GLY A 1 88 ? 3.411 -2.457 5.567 1.00 93.06 88 GLY A N 1
ATOM 632 C CA . GLY A 1 88 ? 4.717 -3.092 5.396 1.00 93.06 88 GLY A CA 1
ATOM 633 C C . GLY A 1 88 ? 4.609 -4.530 4.885 1.00 93.06 88 GLY A C 1
ATOM 634 O O . GLY A 1 88 ? 5.344 -4.910 3.972 1.00 93.06 88 GLY A O 1
ATOM 635 N N . GLU A 1 89 ? 3.667 -5.312 5.414 1.00 93.31 89 GLU A N 1
ATOM 636 C CA . GLU A 1 89 ? 3.397 -6.685 4.973 1.00 93.31 89 GLU A CA 1
ATOM 637 C C . GLU A 1 89 ? 2.916 -6.738 3.517 1.00 93.31 89 GLU A C 1
ATOM 639 O O . GLU A 1 89 ? 3.491 -7.469 2.704 1.00 93.31 89 GLU A O 1
ATOM 644 N N . VAL A 1 90 ? 1.909 -5.933 3.162 1.00 93.12 90 VAL A N 1
ATOM 645 C CA . VAL A 1 90 ? 1.334 -5.910 1.805 1.00 93.12 90 VAL A CA 1
ATOM 646 C C . VAL A 1 90 ? 2.354 -5.429 0.775 1.00 93.12 90 VAL A C 1
ATOM 648 O O . VAL A 1 90 ? 2.528 -6.076 -0.262 1.00 93.12 90 VAL A O 1
ATOM 651 N N . VAL A 1 91 ? 3.081 -4.349 1.076 1.00 94.38 91 VAL A N 1
ATOM 652 C CA . VAL A 1 91 ? 4.131 -3.811 0.199 1.00 94.38 91 VAL A CA 1
ATOM 653 C C . VAL A 1 91 ? 5.248 -4.832 0.017 1.00 94.38 91 VAL A C 1
ATOM 655 O O . VAL A 1 91 ? 5.670 -5.073 -1.112 1.00 94.38 91 VAL A O 1
ATOM 658 N N . THR A 1 92 ? 5.692 -5.491 1.090 1.00 94.62 92 THR A N 1
ATOM 659 C CA . THR A 1 92 ? 6.722 -6.539 1.003 1.00 94.62 92 THR A CA 1
ATOM 660 C C . THR A 1 92 ? 6.260 -7.689 0.109 1.00 94.62 92 THR A C 1
ATOM 662 O O . THR A 1 92 ? 6.997 -8.113 -0.782 1.00 94.62 92 THR A O 1
ATOM 665 N N . ALA A 1 93 ? 5.033 -8.179 0.301 1.00 92.75 93 ALA A N 1
ATOM 666 C CA . ALA A 1 93 ? 4.484 -9.273 -0.495 1.00 92.75 93 ALA A CA 1
ATOM 667 C C . ALA A 1 93 ? 4.349 -8.907 -1.984 1.00 92.75 93 ALA A C 1
ATOM 669 O O . ALA A 1 93 ? 4.634 -9.737 -2.852 1.00 92.75 93 ALA A O 1
ATOM 670 N N . GLY A 1 94 ? 3.941 -7.672 -2.288 1.00 93.75 94 GLY A N 1
ATOM 671 C CA . GLY A 1 94 ? 3.897 -7.148 -3.654 1.00 93.75 94 GLY A CA 1
ATOM 672 C C . GLY A 1 94 ? 5.291 -7.033 -4.267 1.00 93.75 94 GLY A C 1
ATOM 673 O O . GLY A 1 94 ? 5.525 -7.523 -5.370 1.00 93.75 94 GLY A O 1
ATOM 674 N N . GLN A 1 95 ? 6.242 -6.470 -3.523 1.00 95.62 95 GLN A N 1
ATOM 675 C CA . GLN A 1 95 ? 7.613 -6.274 -3.980 1.00 95.62 95 GLN A CA 1
ATOM 676 C C . GLN A 1 95 ? 8.362 -7.580 -4.250 1.00 95.62 95 GLN A C 1
ATOM 678 O O . GLN A 1 95 ? 9.148 -7.638 -5.193 1.00 95.62 95 GLN A O 1
ATOM 683 N N . LEU A 1 96 ? 8.096 -8.641 -3.483 1.00 94.62 96 LEU A N 1
ATOM 684 C CA . LEU A 1 96 ? 8.649 -9.968 -3.765 1.00 94.62 96 LEU A CA 1
ATOM 685 C C . LEU A 1 96 ? 8.219 -10.478 -5.147 1.00 94.62 96 LEU A C 1
ATOM 687 O O . LEU A 1 96 ? 9.058 -10.957 -5.897 1.00 94.62 96 LEU A O 1
ATOM 691 N N . LYS A 1 97 ? 6.944 -10.307 -5.517 1.00 94.12 97 LYS A N 1
ATOM 692 C CA . LYS A 1 97 ? 6.444 -10.676 -6.854 1.00 94.12 97 LYS A CA 1
ATOM 693 C C . LYS A 1 97 ? 6.967 -9.736 -7.937 1.00 94.12 97 LYS A C 1
ATOM 695 O O . LYS A 1 97 ? 7.300 -10.169 -9.031 1.00 94.12 97 LYS A O 1
ATOM 700 N N . LEU A 1 98 ? 7.038 -8.441 -7.632 1.00 94.12 98 LEU A N 1
ATOM 701 C CA . LEU A 1 98 ? 7.555 -7.429 -8.547 1.00 94.12 98 LEU A CA 1
ATOM 702 C C . LEU A 1 98 ? 9.029 -7.681 -8.894 1.00 94.12 98 LEU A C 1
ATOM 704 O O . LEU A 1 98 ? 9.430 -7.446 -10.030 1.00 94.12 98 LEU A O 1
ATOM 708 N N . ALA A 1 99 ? 9.832 -8.164 -7.942 1.00 93.06 99 ALA A N 1
ATOM 709 C CA . ALA A 1 99 ? 11.237 -8.488 -8.175 1.00 93.06 99 ALA A CA 1
ATOM 710 C C . ALA A 1 99 ? 11.410 -9.526 -9.297 1.00 93.06 99 ALA A C 1
ATOM 712 O O . ALA A 1 99 ? 12.312 -9.375 -10.121 1.00 93.06 99 ALA A O 1
ATOM 713 N N . ASP A 1 100 ? 10.499 -10.500 -9.394 1.00 92.00 100 ASP A N 1
ATOM 714 C CA . ASP A 1 100 ? 10.509 -11.523 -10.448 1.00 92.00 100 ASP A CA 1
ATOM 715 C C . ASP A 1 100 ? 10.201 -10.950 -11.846 1.00 92.00 100 ASP A C 1
ATOM 717 O O . ASP A 1 100 ? 10.550 -11.554 -12.861 1.00 92.00 100 ASP A O 1
ATOM 721 N N . CYS A 1 101 ? 9.587 -9.765 -11.930 1.00 93.06 101 CYS A N 1
ATOM 722 C CA . CYS A 1 101 ? 9.288 -9.101 -13.202 1.00 93.06 101 CYS A CA 1
ATOM 723 C C . CYS A 1 101 ? 10.517 -8.416 -13.833 1.00 93.06 101 CYS A C 1
ATOM 725 O O . CYS A 1 101 ? 10.477 -8.039 -15.008 1.00 93.06 101 CYS A O 1
ATOM 727 N N . PHE A 1 102 ? 11.608 -8.222 -13.085 1.00 91.94 102 PHE A N 1
ATOM 728 C CA . PHE A 1 102 ? 12.793 -7.511 -13.564 1.00 91.94 102 PHE A CA 1
ATOM 729 C C . PHE A 1 102 ? 13.836 -8.462 -14.162 1.00 91.94 102 PHE A C 1
ATOM 731 O O . PHE A 1 102 ? 14.512 -9.201 -13.457 1.00 91.94 102 PHE A O 1
ATOM 738 N N . ALA A 1 103 ? 14.078 -8.353 -15.473 1.00 93.38 103 ALA A N 1
ATOM 739 C CA . ALA A 1 103 ? 15.159 -9.096 -16.139 1.00 93.38 103 ALA A CA 1
ATOM 740 C C . ALA A 1 103 ? 16.574 -8.654 -15.704 1.00 93.38 103 ALA A C 1
ATOM 742 O O . ALA A 1 103 ? 17.549 -9.383 -15.880 1.00 93.38 103 ALA A O 1
ATOM 743 N N . ARG A 1 104 ? 16.703 -7.429 -15.181 1.00 92.31 104 ARG A N 1
ATOM 744 C CA . ARG A 1 104 ? 17.929 -6.865 -14.605 1.00 92.31 104 ARG A CA 1
ATOM 745 C C . ARG A 1 104 ? 17.558 -6.122 -13.337 1.00 92.31 104 ARG A C 1
ATOM 747 O O . ARG A 1 104 ? 16.570 -5.392 -13.344 1.00 92.31 104 ARG A O 1
ATOM 754 N N . GLN A 1 105 ? 18.374 -6.264 -12.298 1.00 91.19 105 GLN A N 1
ATOM 755 C CA . GLN A 1 105 ? 18.124 -5.601 -11.026 1.00 91.19 105 GLN A CA 1
ATOM 756 C C . GLN A 1 105 ? 18.015 -4.073 -11.219 1.00 91.19 105 GLN A C 1
ATOM 758 O O . GLN A 1 105 ? 18.966 -3.452 -11.709 1.00 91.19 105 GLN A O 1
ATOM 763 N N . PRO A 1 106 ? 16.877 -3.456 -10.859 1.00 94.69 106 PRO A N 1
ATOM 764 C CA . PRO A 1 106 ? 16.701 -2.016 -10.969 1.00 94.69 106 PRO A CA 1
ATOM 765 C C . PRO A 1 106 ? 17.441 -1.269 -9.844 1.00 94.69 106 PRO A C 1
ATOM 767 O O . PRO A 1 106 ? 17.682 -1.830 -8.774 1.00 94.69 106 PRO A O 1
ATOM 770 N N . PRO A 1 107 ? 17.750 0.028 -10.022 1.00 95.94 107 PRO A N 1
ATOM 771 C CA . PRO A 1 107 ? 18.088 0.903 -8.901 1.00 95.94 107 PRO A CA 1
ATOM 772 C C . PRO A 1 107 ? 16.942 0.967 -7.878 1.00 95.94 107 PRO A C 1
ATOM 774 O O . PRO A 1 107 ? 15.771 0.945 -8.261 1.00 95.94 107 PRO A O 1
ATOM 777 N N . GLN A 1 108 ? 17.257 1.141 -6.588 1.00 95.31 108 GLN A N 1
ATOM 778 C CA . GLN A 1 108 ? 16.252 1.133 -5.510 1.00 95.31 108 GLN A CA 1
ATOM 779 C C . GLN A 1 108 ? 15.103 2.130 -5.733 1.00 95.31 108 GLN A C 1
ATOM 781 O O . GLN A 1 108 ? 13.944 1.792 -5.515 1.00 95.31 108 GLN A O 1
ATOM 786 N N . GLY A 1 109 ? 15.403 3.352 -6.186 1.00 95.50 109 GLY A N 1
ATOM 787 C CA . GLY A 1 109 ? 14.370 4.362 -6.444 1.00 95.50 109 GLY A CA 1
ATOM 788 C C . GLY A 1 109 ? 13.390 3.945 -7.545 1.00 95.50 109 GLY A C 1
ATOM 789 O O . GLY A 1 109 ? 12.195 4.196 -7.427 1.00 95.50 109 GLY A O 1
ATOM 790 N N . VAL A 1 110 ? 13.879 3.243 -8.573 1.00 95.31 110 VAL A N 1
ATOM 791 C CA . VAL A 1 110 ? 13.034 2.688 -9.640 1.00 95.31 110 VAL A CA 1
ATOM 792 C C . VAL A 1 110 ? 12.168 1.562 -9.080 1.00 95.31 110 VAL A C 1
ATOM 794 O O . VAL A 1 110 ? 10.964 1.559 -9.304 1.00 95.31 110 VAL A O 1
ATOM 797 N N . PHE A 1 111 ? 12.745 0.651 -8.293 1.00 95.88 111 PHE A N 1
ATOM 798 C CA . PHE A 1 111 ? 11.988 -0.426 -7.649 1.00 95.88 111 PHE A CA 1
ATOM 799 C C . PHE A 1 111 ? 10.856 0.100 -6.753 1.00 95.88 111 PHE A C 1
ATOM 801 O O . PHE A 1 111 ? 9.719 -0.362 -6.851 1.00 95.88 111 PHE A O 1
ATOM 808 N N . ASN A 1 112 ? 11.147 1.121 -5.941 1.00 95.62 112 ASN A N 1
ATOM 809 C CA . ASN A 1 112 ? 10.154 1.796 -5.109 1.00 95.62 112 ASN A CA 1
ATOM 810 C C . ASN A 1 112 ? 9.036 2.422 -5.958 1.00 95.62 112 ASN A C 1
ATOM 812 O O . ASN A 1 112 ? 7.868 2.235 -5.639 1.00 95.62 112 ASN A O 1
ATOM 816 N N . ALA A 1 113 ? 9.369 3.102 -7.060 1.00 94.25 113 ALA A N 1
ATOM 817 C CA . ALA A 1 113 ? 8.369 3.709 -7.941 1.00 94.25 113 ALA A CA 1
ATOM 818 C C . ALA A 1 113 ? 7.413 2.670 -8.558 1.00 94.25 113 ALA A C 1
ATOM 820 O O . ALA A 1 113 ? 6.207 2.891 -8.595 1.00 94.25 113 ALA A O 1
ATOM 821 N N . PHE A 1 114 ? 7.926 1.505 -8.973 1.00 94.75 114 PHE A N 1
ATOM 822 C CA . PHE A 1 114 ? 7.095 0.403 -9.479 1.00 94.75 114 PHE A CA 1
ATOM 823 C C . PHE A 1 114 ? 6.220 -0.265 -8.403 1.00 94.75 114 PHE A C 1
ATOM 825 O O . PHE A 1 114 ? 5.346 -1.054 -8.744 1.00 94.75 114 PHE A O 1
ATOM 832 N N . SER A 1 115 ? 6.437 0.033 -7.119 1.00 92.38 115 SER A N 1
ATOM 833 C CA . SER A 1 115 ? 5.669 -0.542 -6.003 1.00 92.38 115 SER A CA 1
ATOM 834 C C . SER A 1 115 ? 4.415 0.264 -5.636 1.00 92.38 115 SER A C 1
ATOM 836 O O . SER A 1 115 ? 3.718 -0.111 -4.701 1.00 92.38 115 SER A O 1
ATOM 838 N N . SER A 1 116 ? 4.154 1.377 -6.328 1.00 82.88 116 SER A N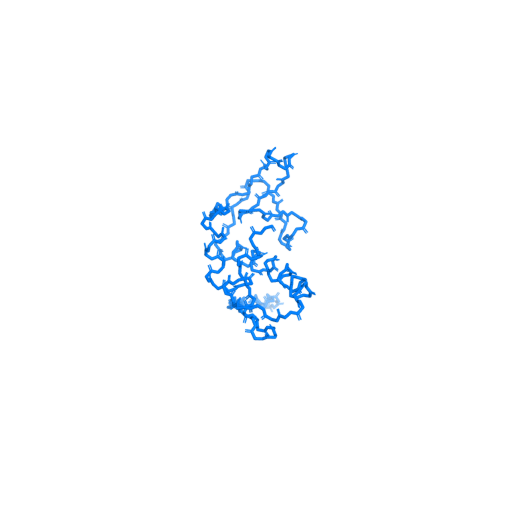 1
ATOM 839 C CA . SER A 1 116 ? 3.056 2.314 -6.045 1.00 82.88 116 SER A CA 1
ATOM 840 C C . SER A 1 116 ? 1.885 2.193 -7.033 1.00 82.88 116 SER A C 1
ATOM 842 O O . SER A 1 116 ? 1.160 3.168 -7.227 1.00 82.88 116 SER A O 1
ATOM 844 N N . HIS A 1 117 ? 1.748 1.058 -7.727 1.00 62.28 117 HIS A N 1
ATOM 845 C CA . HIS A 1 117 ? 0.852 0.919 -8.876 1.00 62.28 117 HIS A CA 1
ATOM 846 C C . HIS A 1 117 ? -0.123 -0.252 -8.771 1.00 62.28 117 HIS A C 1
ATOM 848 O O . HIS A 1 117 ? 0.231 -1.260 -8.117 1.00 62.28 117 HIS A O 1
#

Sequence (117 aa):
MNDATRRPIGKRTKAGVLVGAVVGGLTLASPQLLDFLGDWEGRGRTVYADKLAGGLPTACGGLTNHTSAKQVIVGEVWTEEECAAGMGEVVTAGQLKLADCFARQPPQGVFNAFSSH

Foldseek 3Di:
DDDDD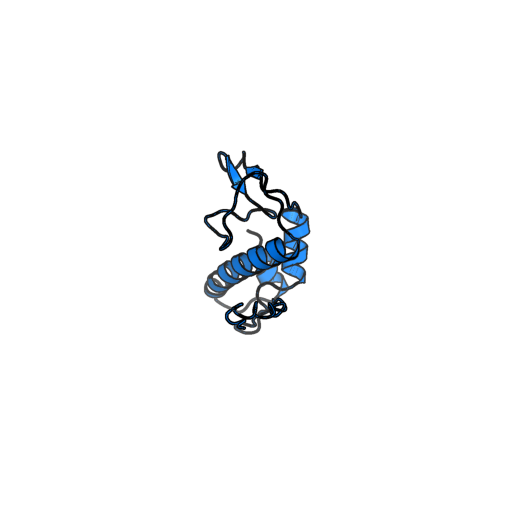PDPPPPPPPPPPPQFDADPNATFPDPVLVVVLCVVLHQAFAFFQDVVVVGFTAGLSGDGPVQFPDHRDHGDGHDSVSSSNSVSRNRRVQLVVVCVVDPDDDDRVVSSVVSND

pLDDT: mean 85.06, std 17.6, range [36.03, 97.88]

Radius of gyration: 17.99 Å; chains: 1; bounding box: 39×32×68 Å